Protein AF-A0A523T7D8-F1 (afdb_monomer_lite)

Structure (mmCIF, N/CA/C/O backbone):
data_AF-A0A523T7D8-F1
#
_entry.id   AF-A0A523T7D8-F1
#
loop_
_atom_site.group_PDB
_atom_site.id
_atom_site.type_symbol
_atom_site.label_atom_id
_atom_site.label_alt_id
_atom_site.label_comp_id
_atom_site.label_asym_id
_atom_site.label_entity_id
_atom_site.label_seq_id
_atom_site.pdbx_PDB_ins_code
_atom_site.Cartn_x
_atom_site.Cartn_y
_atom_site.Cartn_z
_atom_site.occupancy
_atom_site.B_iso_or_equiv
_atom_site.auth_seq_id
_atom_site.auth_comp_id
_atom_site.auth_asym_id
_atom_site.auth_atom_id
_atom_site.pdbx_PDB_model_num
ATOM 1 N N . MET A 1 1 ? 17.582 -9.402 -26.521 1.00 46.91 1 MET A N 1
ATOM 2 C CA . MET A 1 1 ? 16.207 -9.430 -25.975 1.00 46.91 1 MET A CA 1
ATOM 3 C C . MET A 1 1 ? 15.301 -8.937 -27.090 1.00 46.91 1 MET A C 1
ATOM 5 O O . MET A 1 1 ? 15.596 -7.881 -27.630 1.00 46.91 1 MET A O 1
ATOM 9 N N . VAL A 1 2 ? 14.306 -9.711 -27.532 1.00 43.50 2 VAL A N 1
ATOM 10 C CA . VAL A 1 2 ? 13.373 -9.230 -28.567 1.00 43.50 2 VAL A CA 1
ATOM 11 C C . VAL A 1 2 ? 12.594 -8.060 -27.972 1.00 43.50 2 VAL A C 1
ATOM 13 O O . VAL A 1 2 ? 12.044 -8.180 -26.878 1.00 43.50 2 VAL A O 1
ATOM 16 N N . LYS A 1 3 ? 12.614 -6.916 -28.656 1.00 56.56 3 LYS A N 1
ATOM 17 C CA . LYS A 1 3 ? 11.952 -5.691 -28.216 1.00 56.56 3 LYS A CA 1
ATOM 18 C C . LYS A 1 3 ? 10.440 -5.915 -28.289 1.00 56.56 3 LYS A C 1
ATOM 20 O O . LYS A 1 3 ? 9.854 -5.846 -29.362 1.00 56.56 3 LYS A O 1
ATOM 25 N N . SER A 1 4 ? 9.822 -6.258 -27.161 1.00 66.88 4 SER A N 1
ATOM 26 C CA . SER A 1 4 ? 8.365 -6.303 -27.048 1.00 66.88 4 SER A CA 1
ATOM 27 C C . SER A 1 4 ? 7.851 -4.869 -27.101 1.00 66.88 4 SER A C 1
ATOM 29 O O . SER A 1 4 ? 8.019 -4.112 -26.145 1.00 66.88 4 SER A O 1
ATOM 31 N N . GLU A 1 5 ? 7.270 -4.468 -28.228 1.00 81.38 5 GLU A N 1
ATOM 32 C CA . GLU A 1 5 ? 6.662 -3.147 -28.344 1.00 81.38 5 GLU A CA 1
ATOM 33 C C . GLU A 1 5 ? 5.415 -3.055 -27.458 1.00 81.38 5 GLU A C 1
ATOM 35 O O . GLU A 1 5 ? 4.501 -3.881 -27.529 1.00 81.38 5 GLU A O 1
ATOM 40 N N . ILE A 1 6 ? 5.365 -2.024 -26.612 1.00 86.69 6 ILE A N 1
ATOM 41 C CA . ILE A 1 6 ? 4.201 -1.759 -25.769 1.00 86.69 6 ILE A CA 1
ATOM 42 C C . ILE A 1 6 ? 3.029 -1.366 -26.668 1.00 86.69 6 ILE A C 1
ATOM 44 O O . ILE A 1 6 ? 3.052 -0.338 -27.348 1.00 86.69 6 ILE A O 1
ATOM 48 N N . ARG A 1 7 ? 1.953 -2.154 -26.622 1.00 91.12 7 ARG A N 1
ATOM 49 C CA . ARG A 1 7 ? 0.700 -1.867 -27.330 1.00 91.12 7 ARG A CA 1
ATOM 50 C C . ARG A 1 7 ? -0.063 -0.757 -26.610 1.00 91.12 7 ARG A C 1
ATOM 52 O O . ARG A 1 7 ? -1.023 -1.029 -25.894 1.00 91.12 7 ARG A O 1
ATOM 59 N N . LEU A 1 8 ? 0.338 0.495 -26.837 1.00 91.06 8 LEU A N 1
ATOM 60 C CA . LEU A 1 8 ? -0.135 1.672 -26.097 1.00 91.06 8 LEU A CA 1
ATOM 61 C C . LEU A 1 8 ? -1.661 1.728 -25.924 1.00 91.06 8 LEU A C 1
ATOM 63 O O . LEU A 1 8 ? -2.139 1.925 -24.812 1.00 91.06 8 LEU A O 1
ATOM 67 N N . ARG A 1 9 ? -2.429 1.509 -27.002 1.00 94.81 9 ARG A N 1
ATOM 68 C CA . ARG A 1 9 ? -3.902 1.508 -26.939 1.00 94.81 9 ARG A CA 1
ATOM 69 C C . ARG A 1 9 ? -4.427 0.422 -26.006 1.00 94.81 9 ARG A C 1
ATOM 71 O O . ARG A 1 9 ? -5.234 0.703 -25.134 1.00 94.81 9 ARG A O 1
ATOM 78 N N . TYR A 1 10 ? -3.947 -0.806 -26.174 1.00 94.56 10 TYR A N 1
ATOM 79 C CA . TYR A 1 10 ? -4.382 -1.953 -25.381 1.00 94.56 10 TYR A CA 1
ATOM 80 C C . TYR A 1 10 ? -4.041 -1.778 -23.897 1.00 94.56 10 TYR A C 1
ATOM 82 O O . TYR A 1 10 ? -4.926 -1.880 -23.050 1.00 94.56 10 TYR A O 1
ATOM 90 N N . SER A 1 11 ? -2.788 -1.440 -23.584 1.00 94.31 11 SER A N 1
ATOM 91 C CA . SER A 1 11 ? -2.351 -1.226 -22.203 1.00 94.31 11 SER A CA 1
ATOM 92 C C . SER A 1 11 ? -3.063 -0.035 -21.560 1.00 94.31 11 SER A C 1
ATOM 94 O O . SER A 1 11 ? -3.454 -0.114 -20.398 1.00 94.31 11 SER A O 1
ATOM 96 N N . GLY A 1 12 ? -3.288 1.040 -22.323 1.00 95.06 12 GLY A N 1
ATOM 97 C CA . GLY A 1 12 ? -4.053 2.206 -21.887 1.00 95.06 12 GLY A CA 1
ATOM 98 C C . GLY A 1 12 ? -5.511 1.872 -21.568 1.00 95.06 12 GLY A C 1
ATOM 99 O O . GLY A 1 12 ? -5.980 2.229 -20.490 1.00 95.06 12 GLY A O 1
ATOM 100 N N . TYR A 1 13 ? -6.206 1.140 -22.447 1.00 96.88 13 TYR A N 1
ATOM 101 C CA . TYR A 1 13 ? -7.585 0.707 -22.201 1.00 96.88 13 TYR A CA 1
ATOM 102 C C . TYR A 1 13 ? -7.692 -0.173 -20.957 1.00 96.88 13 TYR A C 1
ATOM 104 O O . TYR A 1 13 ? -8.542 0.085 -20.112 1.00 96.88 13 TYR A O 1
ATOM 112 N N . ILE A 1 14 ? -6.806 -1.161 -20.798 1.00 97.31 14 ILE A N 1
ATOM 113 C CA . ILE A 1 14 ? -6.824 -2.041 -19.622 1.00 97.31 14 ILE A CA 1
ATOM 114 C C . ILE A 1 14 ? -6.619 -1.242 -18.341 1.00 97.31 14 ILE A C 1
ATOM 116 O O . ILE A 1 14 ? -7.400 -1.393 -17.404 1.00 97.31 14 ILE A O 1
ATOM 120 N N . LEU A 1 15 ? -5.605 -0.376 -18.292 1.00 96.25 15 LEU A N 1
ATOM 121 C CA . LEU A 1 15 ? -5.336 0.451 -17.116 1.00 96.25 15 LEU A CA 1
ATOM 122 C C . LEU A 1 15 ? -6.515 1.364 -16.783 1.00 96.25 15 LEU A C 1
ATOM 124 O O . LEU A 1 15 ? -6.930 1.428 -15.627 1.00 96.25 15 LEU A O 1
ATOM 128 N N . PHE A 1 16 ? -7.068 2.037 -17.791 1.00 97.00 16 PHE A N 1
ATOM 129 C CA . PHE A 1 16 ? -8.198 2.940 -17.617 1.00 97.00 16 PHE A CA 1
ATOM 130 C C . PHE A 1 16 ? -9.436 2.206 -17.093 1.00 97.00 16 PHE A C 1
ATOM 132 O O . PHE A 1 16 ? -9.986 2.589 -16.062 1.00 97.00 16 PHE A O 1
ATOM 139 N N . THR A 1 17 ? -9.842 1.116 -17.749 1.00 97.25 17 THR A N 1
ATOM 140 C CA . THR A 1 17 ? -11.005 0.325 -17.332 1.00 97.25 17 THR A CA 1
ATOM 141 C C . THR A 1 17 ? -10.800 -0.285 -15.946 1.00 97.25 17 THR A C 1
ATOM 143 O O . THR A 1 17 ? -11.721 -0.258 -15.135 1.00 97.25 17 THR A O 1
ATOM 146 N N . SER A 1 18 ? -9.591 -0.759 -15.628 1.00 97.44 18 SER A N 1
ATOM 147 C CA . SER A 1 18 ? -9.277 -1.301 -14.297 1.00 97.44 18 SER A CA 1
ATOM 148 C C . SER A 1 18 ? -9.397 -0.237 -13.206 1.00 97.44 18 SER A C 1
ATOM 150 O O . SER A 1 18 ? -9.958 -0.500 -12.146 1.00 97.44 18 SER A O 1
ATOM 152 N N . LYS A 1 19 ? -8.923 0.990 -13.467 1.00 96.69 19 LYS A N 1
ATOM 153 C CA . LYS A 1 19 ? -9.069 2.120 -12.538 1.00 96.69 19 LYS A CA 1
ATOM 154 C C . LYS A 1 19 ? -10.527 2.543 -12.374 1.00 96.69 19 LYS A C 1
ATOM 156 O O . LYS A 1 19 ? -10.943 2.799 -11.251 1.00 96.69 19 LYS A O 1
ATOM 161 N N . LEU A 1 20 ? -11.308 2.564 -13.454 1.00 97.06 20 LEU A N 1
ATOM 162 C CA . LEU A 1 20 ? -12.737 2.878 -13.391 1.00 97.06 20 LEU A CA 1
ATOM 163 C C . LEU A 1 20 ? -13.507 1.853 -12.542 1.00 97.06 20 LEU A C 1
ATOM 165 O O . LEU A 1 20 ? -14.308 2.236 -11.695 1.00 97.06 20 LEU A O 1
ATOM 169 N N . LEU A 1 21 ? -13.230 0.559 -12.727 1.00 96.44 21 LEU A N 1
ATOM 170 C CA . LEU A 1 21 ? -13.837 -0.511 -11.929 1.00 96.44 21 LEU A CA 1
ATOM 171 C C . LEU A 1 21 ? -13.412 -0.446 -10.455 1.00 96.44 21 LEU A C 1
ATOM 173 O O . LEU A 1 21 ? -14.261 -0.622 -9.586 1.00 96.44 21 LEU A O 1
ATOM 177 N N . SER A 1 22 ? -12.145 -0.117 -10.180 1.00 97.50 22 SER A N 1
ATOM 178 C CA . SER A 1 22 ? -11.620 0.069 -8.818 1.00 97.50 22 SER A CA 1
ATOM 179 C C . SER A 1 22 ? -12.365 1.156 -8.034 1.00 97.50 22 SER A C 1
ATOM 181 O O . SER A 1 22 ? -12.576 1.011 -6.832 1.00 97.50 22 SER A O 1
ATOM 183 N N . VAL A 1 23 ? -12.851 2.211 -8.699 1.00 97.38 23 VAL A N 1
ATOM 184 C CA . VAL A 1 23 ? -13.706 3.218 -8.045 1.00 97.38 23 VAL A CA 1
ATOM 185 C C . VAL A 1 23 ? -15.023 2.595 -7.574 1.00 97.38 23 VAL A C 1
ATOM 187 O O . VAL A 1 23 ? -15.425 2.805 -6.432 1.00 97.38 23 VAL A O 1
ATOM 190 N N . ALA A 1 24 ? -15.686 1.799 -8.417 1.00 96.12 24 ALA A N 1
ATOM 191 C CA . ALA A 1 24 ? -16.955 1.162 -8.064 1.00 96.12 24 ALA A CA 1
ATOM 192 C C . ALA A 1 24 ? -16.798 0.137 -6.926 1.00 96.12 24 ALA A C 1
ATOM 194 O O . ALA A 1 24 ? -17.582 0.141 -5.976 1.00 96.12 24 ALA A O 1
ATOM 195 N N . THR A 1 25 ? -15.768 -0.711 -6.977 1.00 96.81 25 THR A N 1
ATOM 196 C CA . THR A 1 25 ? -15.483 -1.693 -5.918 1.00 96.81 25 THR A CA 1
ATOM 197 C C . THR A 1 25 ? -15.003 -1.027 -4.630 1.00 96.81 25 THR A C 1
ATOM 199 O O . THR A 1 25 ? -15.389 -1.454 -3.543 1.00 96.81 25 THR A O 1
ATOM 202 N N . GLY A 1 26 ? -14.239 0.065 -4.727 1.00 96.12 26 GLY A N 1
ATOM 203 C CA . GLY A 1 26 ? -13.858 0.898 -3.589 1.00 96.12 26 GLY A CA 1
ATOM 204 C C . GLY A 1 26 ? -15.071 1.496 -2.875 1.00 96.12 26 GLY A C 1
ATOM 205 O O . GLY A 1 26 ? -15.166 1.401 -1.654 1.00 96.12 26 GLY A O 1
ATOM 206 N N . LEU A 1 27 ? -16.042 2.030 -3.624 1.00 96.94 27 LEU A N 1
ATOM 207 C CA . LEU A 1 27 ? -17.302 2.528 -3.058 1.00 96.94 27 LEU A CA 1
ATOM 208 C C . LEU A 1 27 ? -18.108 1.416 -2.377 1.00 96.94 27 LEU A C 1
ATOM 210 O O . LEU A 1 27 ? -18.626 1.626 -1.282 1.00 96.94 27 LEU A O 1
ATOM 214 N N . ALA A 1 28 ? -18.183 0.229 -2.985 1.00 96.44 28 ALA A N 1
ATOM 215 C CA . ALA A 1 28 ? -18.841 -0.922 -2.370 1.00 96.44 28 ALA A CA 1
ATOM 216 C C . ALA A 1 28 ? -18.169 -1.323 -1.044 1.00 96.44 28 ALA A C 1
ATOM 218 O O . ALA A 1 28 ? -18.854 -1.593 -0.060 1.00 96.44 28 ALA A O 1
ATOM 219 N N . PHE A 1 29 ? -16.835 -1.310 -0.990 1.00 97.19 29 PHE A N 1
ATOM 220 C CA . PHE A 1 29 ? -16.076 -1.614 0.221 1.00 97.19 29 PHE A CA 1
ATOM 221 C C . PHE A 1 29 ? -16.292 -0.577 1.332 1.00 97.19 29 PHE A C 1
ATOM 223 O O . PHE A 1 29 ? -16.612 -0.944 2.461 1.00 97.19 29 PHE A O 1
ATOM 230 N N . VAL A 1 30 ? -16.226 0.718 1.004 1.00 96.06 30 VAL A N 1
ATOM 231 C CA . VAL A 1 30 ? -16.538 1.799 1.956 1.00 96.06 30 VAL A CA 1
ATOM 232 C C . VAL A 1 30 ? -17.978 1.686 2.460 1.00 96.06 30 VAL A C 1
ATOM 234 O O . VAL A 1 30 ? -18.230 1.866 3.652 1.00 96.06 30 VAL A O 1
ATOM 237 N N . TYR A 1 31 ? -18.929 1.331 1.592 1.00 96.06 31 TYR A N 1
ATOM 238 C CA . TYR A 1 31 ? -20.311 1.081 2.001 1.00 96.06 31 TYR A CA 1
ATOM 239 C C . TYR A 1 31 ? -20.422 -0.082 3.001 1.00 96.06 31 TYR A C 1
ATOM 241 O O . TYR A 1 31 ? -21.136 0.035 3.995 1.00 96.06 31 TYR A O 1
ATOM 249 N N . MET A 1 32 ? -19.690 -1.183 2.790 1.00 96.00 32 MET A N 1
ATOM 250 C CA . MET A 1 32 ? -19.661 -2.304 3.741 1.00 96.00 32 MET A CA 1
ATOM 251 C C . MET A 1 32 ? -19.130 -1.876 5.113 1.00 96.00 32 MET A C 1
ATOM 253 O O . MET A 1 32 ? -19.765 -2.187 6.121 1.00 96.00 32 MET A O 1
ATOM 257 N N . ILE A 1 33 ? -18.023 -1.128 5.162 1.00 95.81 33 ILE A N 1
ATOM 258 C CA . ILE A 1 33 ? -17.441 -0.643 6.424 1.00 95.81 33 ILE A CA 1
ATOM 259 C C . ILE A 1 33 ? -18.407 0.308 7.127 1.00 95.81 33 ILE A C 1
ATOM 261 O O . ILE A 1 33 ? -18.793 0.055 8.262 1.00 95.81 33 ILE A O 1
ATOM 265 N N . THR A 1 34 ? -18.852 1.366 6.445 1.00 95.44 34 THR A N 1
ATOM 266 C CA . THR A 1 34 ? -19.715 2.410 7.035 1.00 95.44 34 THR A CA 1
ATOM 267 C C . THR A 1 34 ? -21.040 1.878 7.580 1.00 95.44 34 THR A C 1
ATOM 269 O O . THR A 1 34 ? -21.630 2.488 8.466 1.00 95.44 34 THR A O 1
ATOM 272 N N . ARG A 1 35 ? -21.526 0.739 7.075 1.00 94.25 35 ARG A N 1
ATOM 273 C CA . ARG A 1 35 ? -22.735 0.073 7.585 1.00 94.25 35 ARG A CA 1
ATOM 274 C C . ARG A 1 35 ? -22.474 -0.873 8.756 1.00 94.25 35 ARG A C 1
ATOM 276 O O . ARG A 1 35 ? -23.441 -1.273 9.400 1.00 94.25 35 ARG A O 1
ATOM 283 N N . SER A 1 36 ? -21.220 -1.237 9.003 1.00 94.38 36 SER A N 1
ATOM 284 C CA . SER A 1 36 ? -20.843 -2.308 9.932 1.00 94.38 36 SER A CA 1
ATOM 285 C C . SER A 1 36 ? -20.072 -1.825 11.158 1.00 94.38 36 SER A C 1
ATOM 287 O O . SER A 1 36 ? -20.029 -2.553 12.145 1.00 94.38 36 SER A O 1
ATOM 289 N N . VAL A 1 37 ? -19.479 -0.629 11.111 1.00 95.50 37 VAL A N 1
ATOM 290 C CA . VAL A 1 37 ? -18.696 -0.052 12.216 1.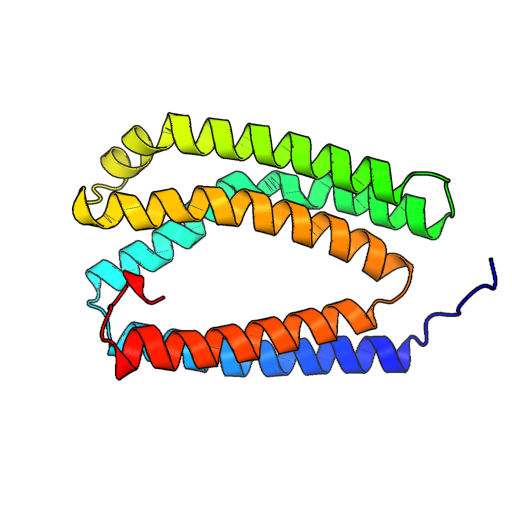00 95.50 37 VAL A CA 1
ATOM 291 C C . VAL A 1 37 ? -19.329 1.237 12.739 1.00 95.50 37 VAL A C 1
ATOM 293 O O . VAL A 1 37 ? -20.109 1.892 12.044 1.00 95.50 37 VAL A O 1
ATOM 296 N N . SER A 1 38 ? -19.001 1.603 13.976 1.00 95.69 38 SER A N 1
ATOM 297 C CA . SER A 1 38 ? -19.418 2.870 14.581 1.00 95.69 38 SER A CA 1
ATOM 298 C C . SER A 1 38 ? -18.732 4.082 13.930 1.00 95.69 38 SER A C 1
ATOM 300 O O . SER A 1 38 ? -17.702 3.961 13.266 1.00 95.69 38 SER A O 1
ATOM 302 N N . THR A 1 39 ? -19.274 5.284 14.146 1.00 95.25 39 THR A N 1
ATOM 303 C CA . THR A 1 39 ? -18.658 6.533 13.659 1.00 95.25 39 THR A CA 1
ATOM 304 C C . THR A 1 39 ? -17.237 6.722 14.195 1.00 95.25 39 THR A C 1
ATOM 306 O O . THR A 1 39 ? -16.369 7.220 13.481 1.00 95.25 39 THR A O 1
ATOM 309 N N . GLU A 1 40 ? -16.993 6.306 15.439 1.00 93.44 40 GLU A N 1
ATOM 310 C CA . GLU A 1 40 ? -15.678 6.375 16.081 1.00 93.44 40 GLU A CA 1
ATOM 311 C C . GLU A 1 40 ? -14.686 5.435 15.389 1.00 93.44 40 GLU A C 1
ATOM 313 O O . GLU A 1 40 ? -13.638 5.882 14.928 1.00 93.44 40 GLU A O 1
ATOM 318 N N . GLU A 1 41 ? -15.046 4.161 15.210 1.00 95.00 41 GLU A N 1
ATOM 319 C CA . GLU A 1 41 ? -14.222 3.176 14.493 1.00 95.00 41 GLU A CA 1
ATOM 320 C C . GLU A 1 41 ? -13.956 3.577 13.038 1.00 95.00 41 GLU A C 1
ATOM 322 O O . GLU A 1 41 ? -12.852 3.382 12.531 1.00 95.00 41 GLU A O 1
ATOM 327 N N . PHE A 1 42 ? -14.932 4.187 12.363 1.00 95.12 42 PHE A N 1
ATOM 328 C CA . PHE A 1 42 ? -14.726 4.730 11.022 1.00 95.12 42 PHE A CA 1
ATOM 329 C C . PHE A 1 42 ? -13.685 5.864 11.016 1.00 95.12 42 PHE A C 1
ATOM 331 O O . PHE A 1 42 ? -12.866 5.955 10.100 1.00 95.12 42 PHE A O 1
ATOM 338 N N . GLY A 1 43 ? -13.663 6.699 12.059 1.00 95.25 43 GLY A N 1
ATOM 339 C CA . GLY A 1 43 ? -12.626 7.714 12.261 1.00 95.25 43 GLY A CA 1
ATOM 340 C C . GLY A 1 43 ? -11.237 7.116 12.515 1.00 95.25 43 GLY A C 1
ATOM 341 O O . GLY A 1 43 ? -10.238 7.639 12.012 1.00 95.25 43 GLY A O 1
ATOM 342 N N . ILE A 1 44 ? -11.165 5.992 13.236 1.00 95.81 44 ILE A N 1
ATOM 343 C CA . ILE A 1 44 ? -9.919 5.233 13.440 1.00 95.81 44 ILE A CA 1
ATOM 344 C C . ILE A 1 44 ? -9.424 4.661 12.107 1.00 95.81 44 ILE A C 1
ATOM 346 O O . ILE A 1 44 ? -8.245 4.791 11.781 1.00 95.81 44 ILE A O 1
ATOM 350 N N . TRP A 1 45 ? -10.322 4.096 11.295 1.00 95.25 45 TRP A N 1
ATOM 351 C CA . TRP A 1 45 ? -9.998 3.597 9.956 1.00 95.25 45 TRP A CA 1
ATOM 352 C C . TRP A 1 45 ? -9.407 4.683 9.042 1.00 95.25 45 TRP A C 1
ATOM 354 O O . TRP A 1 45 ? -8.415 4.449 8.348 1.00 95.25 45 TRP A O 1
ATOM 364 N N . GLY A 1 46 ? -9.967 5.896 9.086 1.00 94.44 46 GLY A N 1
ATOM 365 C CA . GLY A 1 46 ? -9.406 7.059 8.392 1.00 94.44 46 GLY A CA 1
ATOM 366 C C . GLY A 1 46 ? -7.998 7.407 8.884 1.00 94.44 46 GLY A C 1
ATOM 367 O O . GLY A 1 46 ? -7.070 7.503 8.082 1.00 94.44 46 GLY A O 1
ATOM 368 N N . ASN A 1 47 ? -7.808 7.482 10.205 1.00 94.94 47 ASN A N 1
ATOM 369 C CA . ASN A 1 47 ? -6.498 7.755 10.805 1.00 94.94 47 ASN A CA 1
ATOM 370 C C . ASN A 1 47 ? -5.435 6.713 10.434 1.00 94.94 47 ASN A C 1
ATOM 372 O O . ASN A 1 47 ? -4.277 7.079 10.241 1.00 94.94 47 ASN A O 1
ATOM 376 N N . LEU A 1 48 ? -5.793 5.428 10.314 1.00 95.50 48 LEU A N 1
ATOM 377 C CA . LEU A 1 48 ? -4.863 4.396 9.838 1.00 95.50 48 LEU A CA 1
ATOM 378 C C . LEU A 1 48 ? -4.301 4.758 8.458 1.00 95.50 48 LEU A C 1
ATOM 380 O O . LEU A 1 48 ? -3.092 4.668 8.248 1.00 95.50 48 LEU A O 1
ATOM 384 N N . SER A 1 49 ? -5.166 5.219 7.549 1.00 94.06 49 SER A N 1
ATOM 385 C CA . SER A 1 49 ? -4.779 5.631 6.194 1.00 94.06 49 SER A CA 1
ATOM 386 C C . SER A 1 49 ? -3.892 6.881 6.198 1.00 94.06 49 SER A C 1
ATOM 388 O O . SER A 1 49 ? -2.911 6.949 5.449 1.00 94.06 49 SER A O 1
ATOM 390 N N . ASP A 1 50 ? -4.190 7.848 7.067 1.00 95.00 50 ASP A N 1
ATOM 391 C CA . ASP A 1 50 ? -3.392 9.068 7.223 1.00 95.00 50 ASP A CA 1
ATOM 392 C C . ASP A 1 50 ? -1.997 8.751 7.770 1.00 95.00 50 ASP A C 1
ATOM 394 O O . ASP A 1 50 ? -0.984 9.139 7.185 1.00 95.00 50 ASP A O 1
ATOM 398 N N . VAL A 1 51 ? -1.931 7.973 8.856 1.00 96.69 51 VAL A N 1
ATOM 399 C CA . VAL A 1 51 ? -0.672 7.534 9.469 1.00 96.69 51 VAL A CA 1
ATOM 400 C C . VAL A 1 51 ? 0.162 6.758 8.458 1.00 96.69 51 VAL A C 1
ATOM 402 O O . VAL A 1 51 ? 1.322 7.103 8.242 1.00 96.69 51 VAL A O 1
ATOM 405 N N . PHE A 1 52 ? -0.425 5.764 7.790 1.00 97.94 52 PHE A N 1
ATOM 406 C CA . PHE A 1 52 ? 0.232 4.988 6.740 1.00 97.94 52 PHE A CA 1
ATOM 407 C C . PHE A 1 52 ? 0.871 5.883 5.667 1.00 97.94 52 PHE A C 1
ATOM 409 O O . PHE A 1 52 ? 2.039 5.687 5.316 1.00 97.94 52 PHE A O 1
ATOM 416 N N . SER A 1 53 ? 0.151 6.916 5.214 1.00 97.19 53 SER A N 1
ATOM 417 C CA . SER A 1 53 ? 0.602 7.843 4.168 1.00 97.19 53 SER A CA 1
ATOM 418 C C . SER A 1 53 ? 1.912 8.565 4.516 1.00 97.19 53 SER A C 1
ATOM 420 O O . SER A 1 53 ? 2.762 8.750 3.641 1.00 97.19 53 SER A O 1
ATOM 422 N N . TYR A 1 54 ? 2.138 8.910 5.789 1.00 96.62 54 TYR A N 1
ATOM 423 C CA . TYR A 1 54 ? 3.390 9.545 6.224 1.00 96.62 54 TYR A CA 1
ATOM 424 C C . TYR A 1 54 ? 4.613 8.629 6.072 1.00 96.62 54 TYR A C 1
ATOM 426 O O . TYR A 1 54 ? 5.698 9.098 5.725 1.00 96.62 54 TYR A O 1
ATOM 434 N N . PHE A 1 55 ? 4.451 7.320 6.276 1.00 98.06 55 PHE A N 1
ATOM 435 C CA . PHE A 1 55 ? 5.557 6.355 6.235 1.00 98.06 55 PHE A CA 1
ATOM 436 C C . PHE A 1 55 ? 5.860 5.834 4.820 1.00 98.06 55 PHE A C 1
ATOM 4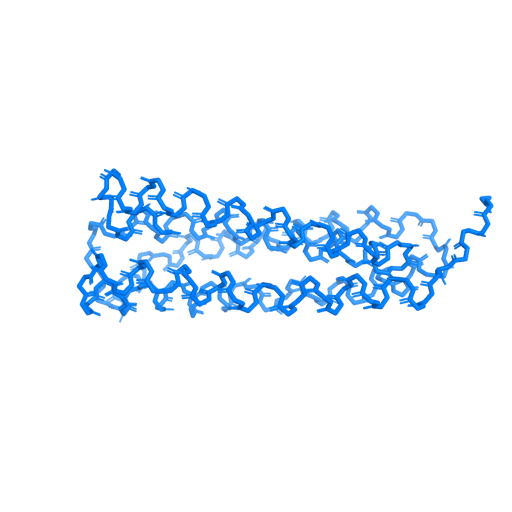38 O O . PHE A 1 55 ? 6.937 5.277 4.569 1.00 98.06 55 PHE A O 1
ATOM 445 N N . ILE A 1 56 ? 4.968 6.067 3.857 1.00 98.06 56 ILE A N 1
ATOM 446 C CA . ILE A 1 56 ? 5.160 5.689 2.447 1.00 98.06 56 ILE A CA 1
ATOM 447 C C . ILE A 1 56 ? 5.589 6.845 1.538 1.00 98.06 56 ILE A C 1
ATOM 449 O O . ILE A 1 56 ? 5.721 6.646 0.334 1.00 98.06 56 ILE A O 1
ATOM 453 N N . ILE A 1 57 ? 5.867 8.037 2.074 1.00 96.81 57 ILE A N 1
ATOM 454 C CA . ILE A 1 57 ? 6.210 9.217 1.258 1.00 96.81 57 ILE A CA 1
ATOM 455 C C . ILE A 1 57 ? 7.423 8.997 0.334 1.00 96.81 57 ILE A C 1
ATOM 457 O O . ILE A 1 57 ? 7.487 9.551 -0.762 1.00 96.81 57 ILE A O 1
ATOM 461 N N . LEU A 1 58 ? 8.375 8.149 0.740 1.00 96.88 58 LEU A N 1
ATOM 462 C CA . LEU A 1 58 ? 9.562 7.825 -0.057 1.00 96.88 58 LEU A CA 1
ATOM 463 C C . LEU A 1 58 ? 9.348 6.654 -1.029 1.00 96.88 58 LEU A C 1
ATOM 465 O O . LEU A 1 58 ? 10.221 6.391 -1.859 1.00 96.88 58 LEU A O 1
ATOM 469 N N . ALA A 1 59 ? 8.202 5.971 -0.973 1.00 97.31 59 ALA A N 1
ATOM 470 C CA . ALA A 1 59 ? 7.962 4.723 -1.695 1.00 97.31 59 ALA A CA 1
ATOM 471 C C . ALA A 1 59 ? 8.027 4.860 -3.214 1.00 97.31 59 ALA A C 1
ATOM 473 O O . ALA A 1 59 ? 8.304 3.873 -3.886 1.00 97.31 59 ALA A O 1
ATOM 474 N N . THR A 1 60 ? 7.815 6.060 -3.760 1.00 95.44 60 THR A N 1
ATOM 475 C CA . THR A 1 60 ? 7.845 6.331 -5.206 1.00 95.44 60 THR A CA 1
ATOM 476 C C . THR A 1 60 ? 9.129 7.017 -5.676 1.00 95.44 60 THR A C 1
ATOM 478 O O . THR A 1 60 ? 9.358 7.109 -6.885 1.00 95.44 60 THR A O 1
ATOM 481 N N . VAL A 1 61 ? 9.993 7.463 -4.754 1.00 96.38 61 VAL A N 1
ATOM 482 C CA . VAL A 1 61 ? 11.201 8.244 -5.070 1.00 96.38 61 VAL A CA 1
ATOM 483 C C . VAL A 1 61 ? 12.189 7.420 -5.895 1.00 96.38 61 VAL A C 1
ATOM 485 O O . VAL A 1 61 ? 12.610 7.856 -6.967 1.00 96.38 61 VAL A O 1
ATOM 488 N N . LEU A 1 62 ? 12.536 6.209 -5.446 1.00 96.56 62 LEU A N 1
ATOM 489 C CA . LEU A 1 62 ? 13.398 5.312 -6.223 1.00 96.56 62 LEU A CA 1
ATOM 490 C C . LEU A 1 62 ? 12.673 4.683 -7.423 1.00 96.56 62 LEU A C 1
ATOM 492 O O . LEU A 1 62 ? 13.255 4.681 -8.511 1.00 96.56 62 LEU A O 1
ATOM 496 N N . PRO A 1 63 ? 11.414 4.210 -7.305 1.00 97.56 63 PRO A N 1
ATOM 497 C CA . PRO A 1 63 ? 10.665 3.676 -8.446 1.00 97.56 63 PRO A CA 1
ATOM 498 C C . PRO A 1 63 ? 10.551 4.616 -9.659 1.00 97.56 63 PRO A C 1
ATOM 500 O O . PRO A 1 63 ? 10.574 4.145 -10.803 1.00 97.56 63 PRO A O 1
ATOM 503 N N . PHE A 1 64 ? 10.522 5.936 -9.451 1.00 96.38 64 PHE A N 1
ATOM 504 C CA . PHE A 1 64 ? 10.613 6.917 -10.538 1.00 96.38 64 PHE A CA 1
ATOM 505 C C . PHE A 1 64 ? 11.873 6.711 -11.401 1.00 96.38 64 PHE A C 1
ATOM 507 O O . PHE A 1 64 ? 11.791 6.592 -12.629 1.00 96.38 64 PHE A O 1
ATOM 514 N N . TRP A 1 65 ? 13.040 6.596 -10.764 1.00 97.06 65 TRP A N 1
ATOM 515 C CA . TRP A 1 65 ? 14.311 6.355 -11.450 1.00 97.06 65 TRP A CA 1
ATOM 516 C C . TRP A 1 65 ? 14.416 4.930 -11.990 1.00 97.06 65 TRP A C 1
ATOM 518 O O . TRP A 1 65 ? 14.907 4.741 -13.104 1.00 97.06 65 TRP A O 1
ATOM 528 N N . THR A 1 66 ? 13.903 3.939 -11.254 1.00 97.50 66 THR A N 1
ATOM 529 C CA . THR A 1 66 ? 13.844 2.538 -11.697 1.00 97.50 66 THR A CA 1
ATOM 530 C C . THR A 1 66 ? 13.132 2.425 -13.040 1.00 97.50 66 THR A C 1
ATOM 532 O O . THR A 1 66 ? 13.685 1.839 -13.967 1.00 97.50 66 THR A O 1
ATOM 535 N N . THR A 1 67 ? 11.966 3.062 -13.196 1.00 97.38 67 THR A N 1
ATOM 536 C CA . THR A 1 67 ? 11.217 3.069 -14.467 1.00 97.38 67 THR A CA 1
ATOM 537 C C . THR A 1 67 ? 12.088 3.588 -15.616 1.00 97.38 67 THR A C 1
ATOM 539 O O . THR A 1 67 ? 12.187 2.957 -16.669 1.00 97.38 67 THR A O 1
ATOM 542 N N . ARG A 1 68 ? 12.781 4.718 -15.407 1.00 96.19 68 ARG A N 1
ATOM 543 C CA . ARG A 1 68 ? 13.647 5.350 -16.416 1.00 96.19 68 ARG A CA 1
ATOM 544 C C . ARG A 1 68 ? 14.838 4.472 -16.794 1.00 96.19 68 ARG A C 1
ATOM 546 O O . ARG A 1 68 ? 15.161 4.373 -17.975 1.00 96.19 68 ARG A O 1
ATOM 553 N N . PHE A 1 69 ? 15.511 3.867 -15.817 1.00 96.69 69 PHE A N 1
ATOM 554 C CA . PHE A 1 69 ? 16.688 3.039 -16.077 1.00 96.69 69 PHE A CA 1
ATOM 555 C C . PHE A 1 69 ? 16.330 1.686 -16.695 1.00 96.69 69 PHE A C 1
ATOM 557 O O . PHE A 1 69 ? 17.052 1.223 -17.577 1.00 96.69 69 PHE A O 1
ATOM 564 N N . VAL A 1 70 ? 15.194 1.098 -16.307 1.00 96.12 70 VAL A N 1
ATOM 565 C CA . VAL A 1 70 ? 14.665 -0.124 -16.92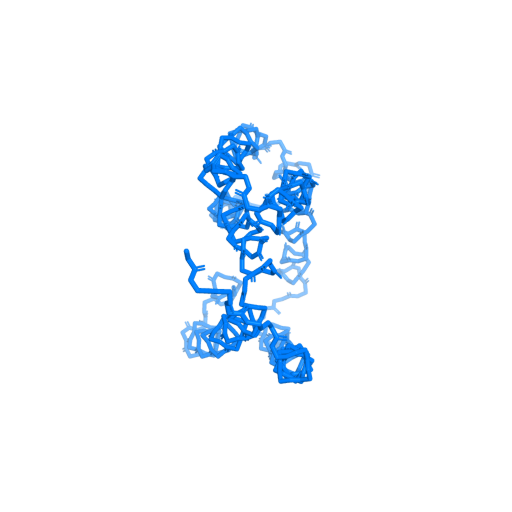7 1.00 96.12 70 VAL A CA 1
ATOM 566 C C . VAL A 1 70 ? 14.265 0.137 -18.379 1.00 96.12 70 VAL A C 1
ATOM 568 O O . VAL A 1 70 ? 14.635 -0.646 -19.249 1.00 96.12 70 VAL A O 1
ATOM 571 N N . ALA A 1 71 ? 13.585 1.253 -18.667 1.00 94.06 71 ALA A N 1
ATOM 572 C CA . ALA A 1 71 ? 13.213 1.636 -20.034 1.00 94.06 71 ALA A CA 1
ATOM 573 C C . ALA A 1 71 ? 14.429 1.905 -20.943 1.00 94.06 71 ALA A C 1
ATOM 575 O O . ALA A 1 71 ? 14.330 1.793 -22.161 1.00 94.06 71 ALA A O 1
ATOM 576 N N . ARG A 1 72 ? 15.577 2.259 -20.353 1.00 95.00 72 ARG A N 1
ATOM 577 C CA . ARG A 1 72 ? 16.867 2.453 -21.037 1.00 95.00 72 ARG A CA 1
ATOM 578 C C . ARG A 1 72 ? 17.740 1.196 -21.068 1.00 95.00 72 ARG A C 1
ATOM 580 O O . ARG A 1 72 ? 18.900 1.282 -21.450 1.00 95.00 72 ARG A O 1
ATOM 587 N N . GLU A 1 73 ? 17.201 0.057 -20.639 1.00 93.38 73 GLU A N 1
ATOM 588 C CA . GLU A 1 73 ? 17.872 -1.247 -20.658 1.00 93.38 73 GLU A CA 1
ATOM 589 C C . GLU A 1 73 ? 19.178 -1.307 -19.844 1.00 93.38 73 GLU A C 1
ATOM 591 O O . GLU A 1 73 ? 20.044 -2.147 -20.090 1.00 93.38 73 GLU A O 1
ATOM 596 N N . HIS A 1 74 ? 19.324 -0.467 -18.812 1.00 94.75 74 HIS A N 1
ATOM 597 C CA . HIS A 1 74 ? 20.472 -0.576 -17.913 1.00 94.75 74 HIS A CA 1
ATOM 598 C C . HIS A 1 74 ? 20.384 -1.871 -17.098 1.00 94.75 74 HIS A C 1
ATOM 600 O O . HIS A 1 74 ? 19.433 -2.085 -16.334 1.00 94.75 74 HIS A O 1
ATOM 606 N N . ALA A 1 75 ? 21.391 -2.732 -17.250 1.00 93.00 75 ALA A N 1
ATOM 607 C CA . ALA A 1 75 ? 21.454 -4.028 -16.586 1.00 93.00 75 ALA A CA 1
ATOM 608 C C . ALA A 1 75 ? 21.371 -3.888 -15.057 1.00 93.00 75 ALA A C 1
ATOM 610 O O . ALA A 1 75 ? 21.965 -2.994 -14.458 1.00 93.00 75 ALA A O 1
ATOM 611 N N . GLY A 1 76 ? 20.599 -4.768 -14.417 1.00 94.19 76 GLY A N 1
ATOM 612 C CA . GLY A 1 76 ? 20.439 -4.788 -12.960 1.00 94.19 76 GLY A CA 1
ATOM 613 C C . GLY A 1 76 ? 19.533 -3.699 -12.373 1.00 94.19 76 GLY A C 1
ATOM 614 O O . GLY A 1 76 ? 19.151 -3.826 -11.213 1.00 94.19 76 GLY A O 1
ATOM 615 N N . SER A 1 77 ? 19.105 -2.696 -13.150 1.00 95.50 77 SER A N 1
ATOM 616 C CA . SER A 1 77 ? 18.272 -1.577 -12.668 1.00 95.50 77 SER A CA 1
ATOM 617 C C . SER A 1 77 ? 16.994 -2.018 -11.944 1.00 95.50 77 SER A C 1
ATOM 619 O O . SER A 1 77 ? 16.682 -1.484 -10.884 1.00 95.50 77 SER A O 1
ATOM 621 N N . ALA A 1 78 ? 16.297 -3.037 -12.457 1.00 95.56 78 ALA A N 1
ATOM 622 C CA . ALA A 1 78 ? 15.106 -3.594 -11.812 1.00 95.56 78 ALA A CA 1
ATOM 623 C C . ALA A 1 78 ? 15.414 -4.211 -10.435 1.00 95.56 78 ALA A C 1
ATOM 625 O O . ALA A 1 78 ? 14.711 -3.937 -9.464 1.00 95.56 78 ALA A O 1
ATOM 626 N N . LYS A 1 79 ? 16.487 -5.011 -10.338 1.00 97.06 79 LYS A N 1
ATOM 627 C CA . LYS A 1 79 ? 16.894 -5.665 -9.085 1.00 97.06 79 LYS A CA 1
ATOM 628 C C . LYS A 1 79 ? 17.347 -4.628 -8.061 1.00 97.06 79 LYS A C 1
ATOM 630 O O . LYS A 1 79 ? 16.872 -4.651 -6.935 1.00 97.06 79 LYS A O 1
ATOM 635 N N . THR A 1 80 ? 18.209 -3.696 -8.465 1.00 96.94 80 THR A N 1
ATOM 636 C CA . THR A 1 80 ? 18.696 -2.622 -7.591 1.00 96.94 80 THR A CA 1
ATOM 637 C C . THR A 1 80 ? 17.550 -1.745 -7.099 1.00 96.94 80 THR A C 1
ATOM 639 O O . THR A 1 80 ? 17.482 -1.466 -5.907 1.00 96.94 80 THR A O 1
ATOM 642 N N . GLY A 1 81 ? 16.623 -1.363 -7.984 1.00 96.81 81 GLY A N 1
ATOM 643 C CA . GLY A 1 81 ? 15.443 -0.578 -7.625 1.00 96.81 81 GLY A CA 1
ATOM 644 C C . GLY A 1 81 ? 14.561 -1.274 -6.590 1.00 96.81 81 GLY A C 1
ATOM 645 O O . GLY A 1 81 ? 14.194 -0.657 -5.595 1.00 96.81 81 GLY A O 1
ATOM 646 N N . LEU A 1 82 ? 14.275 -2.567 -6.781 1.00 97.88 82 LEU A N 1
ATOM 647 C CA . LEU A 1 82 ? 13.498 -3.367 -5.831 1.00 97.88 82 LEU A CA 1
ATOM 648 C C . LEU A 1 82 ? 14.214 -3.518 -4.486 1.00 97.88 82 LEU A C 1
ATOM 650 O O . LEU A 1 82 ? 13.637 -3.220 -3.444 1.00 97.88 82 LEU A O 1
ATOM 654 N N . THR A 1 83 ? 15.478 -3.941 -4.501 1.00 98.06 83 THR A N 1
ATOM 655 C CA . THR A 1 83 ? 16.262 -4.147 -3.279 1.00 98.06 83 THR A CA 1
ATOM 656 C C . THR A 1 83 ? 16.406 -2.853 -2.481 1.00 98.06 83 THR A C 1
ATOM 658 O O . THR A 1 83 ? 16.213 -2.861 -1.269 1.00 98.06 83 THR A O 1
ATOM 661 N N . ALA A 1 84 ? 16.688 -1.730 -3.144 1.00 97.62 84 ALA A N 1
ATOM 662 C CA . ALA A 1 84 ? 16.797 -0.442 -2.473 1.00 97.62 84 ALA A CA 1
ATOM 663 C C . ALA A 1 84 ? 15.458 0.008 -1.865 1.00 97.62 84 ALA A C 1
ATOM 665 O O . ALA A 1 84 ? 15.447 0.487 -0.733 1.00 97.62 84 ALA A O 1
ATOM 666 N N . ASN A 1 85 ? 14.327 -0.200 -2.555 1.00 97.88 85 ASN A N 1
ATOM 667 C CA . ASN A 1 85 ? 13.016 0.157 -2.002 1.00 97.88 85 ASN A CA 1
ATOM 668 C C . ASN A 1 85 ? 12.644 -0.699 -0.781 1.00 97.88 85 ASN A C 1
ATOM 670 O O . ASN A 1 85 ? 12.066 -0.173 0.164 1.00 97.88 85 ASN A O 1
ATOM 674 N N . ILE A 1 86 ? 13.031 -1.981 -0.764 1.00 98.19 86 ILE A N 1
ATOM 675 C CA . ILE A 1 86 ? 12.859 -2.865 0.402 1.00 98.19 86 ILE A CA 1
ATOM 676 C C . ILE A 1 86 ? 13.718 -2.393 1.586 1.00 98.19 86 ILE A C 1
ATOM 678 O O . ILE A 1 86 ? 13.258 -2.388 2.723 1.00 98.19 86 ILE A O 1
ATOM 682 N N . PHE A 1 87 ? 14.955 -1.941 1.357 1.00 98.31 87 PHE A N 1
ATOM 683 C CA . PHE A 1 87 ? 15.767 -1.382 2.447 1.00 98.31 87 PHE A CA 1
ATOM 684 C C . PHE A 1 87 ? 15.144 -0.115 3.046 1.00 98.31 87 PHE A C 1
ATOM 686 O O . PHE A 1 87 ? 15.113 0.030 4.270 1.00 98.31 87 PHE A O 1
ATOM 693 N N . ILE A 1 88 ? 14.596 0.772 2.208 1.00 98.25 88 ILE A N 1
ATOM 694 C CA . ILE A 1 88 ? 13.865 1.954 2.688 1.00 98.25 88 ILE A CA 1
ATOM 695 C C . ILE A 1 88 ? 12.605 1.530 3.445 1.00 98.25 88 ILE A C 1
ATOM 697 O O . ILE A 1 88 ? 12.317 2.096 4.497 1.00 98.25 88 ILE A O 1
ATOM 701 N N . SER A 1 89 ? 11.877 0.518 2.967 1.00 98.50 89 SER A N 1
ATOM 702 C CA . SER A 1 89 ? 10.671 0.048 3.646 1.00 98.50 89 SER A CA 1
ATOM 703 C C . SER A 1 89 ? 10.983 -0.539 5.019 1.00 98.50 89 SER A C 1
ATOM 705 O O . SER A 1 89 ? 10.253 -0.256 5.962 1.00 98.50 89 SER A O 1
ATOM 707 N N . ILE A 1 90 ? 12.078 -1.294 5.170 1.00 98.38 90 ILE A N 1
ATOM 708 C CA . ILE A 1 90 ? 12.537 -1.809 6.471 1.00 98.38 90 ILE A CA 1
ATOM 709 C C . ILE A 1 90 ? 12.855 -0.652 7.421 1.00 98.38 90 ILE A C 1
ATOM 711 O O . ILE A 1 90 ? 12.399 -0.663 8.565 1.00 98.38 90 ILE A O 1
ATOM 715 N N . ALA A 1 91 ? 13.592 0.362 6.958 1.00 98.31 91 ALA A N 1
ATOM 716 C CA . ALA A 1 91 ? 13.890 1.541 7.769 1.00 98.31 91 ALA A CA 1
ATOM 717 C C . ALA A 1 91 ? 12.606 2.290 8.170 1.00 98.31 91 ALA A C 1
ATOM 719 O O . ALA A 1 91 ? 12.403 2.561 9.352 1.00 98.31 91 ALA A O 1
ATOM 720 N N . SER A 1 92 ? 11.708 2.551 7.216 1.00 98.38 92 SER A N 1
ATOM 721 C CA . SER A 1 92 ? 10.433 3.236 7.464 1.00 98.38 92 SER A CA 1
ATOM 722 C C . SER A 1 92 ? 9.546 2.464 8.445 1.00 98.38 92 SER A C 1
ATOM 724 O O . SER A 1 92 ? 9.056 3.027 9.419 1.00 98.38 92 SER A O 1
ATOM 726 N N . THR A 1 93 ? 9.427 1.148 8.258 1.00 98.50 93 THR A N 1
ATOM 727 C CA . THR A 1 93 ? 8.668 0.254 9.146 1.00 98.50 93 THR A CA 1
ATOM 728 C C . THR A 1 93 ? 9.277 0.202 10.547 1.00 98.50 93 THR A C 1
ATOM 730 O O . THR A 1 93 ? 8.549 0.175 11.534 1.00 98.50 93 THR A O 1
ATOM 733 N N . SER A 1 94 ? 10.607 0.234 10.663 1.00 98.44 94 SER A N 1
ATOM 734 C CA . SER A 1 94 ? 11.282 0.248 11.967 1.00 98.44 94 SER A CA 1
ATOM 735 C C . SER A 1 94 ? 11.014 1.551 12.723 1.00 98.44 94 SER A C 1
ATOM 737 O O . SER A 1 94 ? 10.729 1.519 13.917 1.00 98.44 94 SER A O 1
ATOM 739 N N . ILE A 1 95 ? 11.050 2.692 12.023 1.00 98.44 95 ILE A N 1
ATOM 740 C CA . ILE A 1 95 ? 10.691 3.998 12.595 1.00 98.44 95 ILE A CA 1
ATOM 741 C C . ILE A 1 95 ? 9.209 4.003 12.992 1.00 98.44 95 ILE A C 1
ATOM 743 O O . ILE A 1 95 ? 8.881 4.439 14.092 1.00 98.44 95 ILE A O 1
ATOM 747 N N . TYR A 1 96 ? 8.327 3.473 12.140 1.00 98.44 96 TYR A N 1
ATOM 748 C CA . TYR A 1 96 ? 6.901 3.337 12.431 1.00 98.44 96 TYR A CA 1
ATOM 749 C C . TYR A 1 96 ? 6.649 2.554 13.723 1.00 98.44 96 TYR A C 1
ATOM 751 O O . TYR A 1 96 ? 5.984 3.053 14.627 1.00 98.44 96 TYR A O 1
ATOM 759 N N . LEU A 1 97 ? 7.228 1.355 13.842 1.00 98.06 97 LEU A N 1
ATOM 760 C CA . LEU A 1 97 ? 7.070 0.502 15.021 1.00 98.06 97 LEU A CA 1
ATOM 761 C C . LEU A 1 97 ? 7.645 1.148 16.287 1.00 98.06 97 LEU A C 1
ATOM 763 O O . LEU A 1 97 ? 7.040 1.035 17.350 1.00 98.06 97 LEU A O 1
ATOM 767 N N . ALA A 1 98 ? 8.772 1.859 16.185 1.00 98.00 98 ALA A N 1
ATOM 768 C CA . ALA A 1 98 ? 9.345 2.592 17.314 1.00 98.00 98 ALA A CA 1
ATOM 769 C C . ALA A 1 98 ? 8.443 3.750 17.781 1.00 98.00 98 ALA A C 1
ATOM 771 O O . ALA A 1 98 ? 8.357 4.019 18.978 1.00 98.00 98 ALA A O 1
ATOM 772 N N . LEU A 1 99 ? 7.756 4.417 16.849 1.00 97.62 99 LEU A N 1
ATOM 773 C CA . LEU A 1 99 ? 6.837 5.521 17.137 1.00 97.62 99 LEU A CA 1
ATOM 774 C C . LEU A 1 99 ? 5.420 5.062 17.492 1.00 97.62 99 LEU A C 1
ATOM 776 O O . LEU A 1 99 ? 4.624 5.883 17.944 1.00 97.62 99 LEU A O 1
ATOM 780 N N . LEU A 1 100 ? 5.094 3.780 17.321 1.00 96.38 100 LEU A N 1
ATOM 781 C CA . LEU A 1 100 ? 3.739 3.260 17.485 1.00 96.38 100 LEU A CA 1
ATOM 782 C C . LEU A 1 100 ? 3.098 3.624 18.844 1.00 96.38 100 LEU A C 1
ATOM 784 O O . LEU A 1 100 ? 1.978 4.137 18.828 1.00 96.38 100 LEU A O 1
ATOM 788 N N . PRO A 1 101 ? 3.768 3.479 20.010 1.00 95.75 101 PRO A N 1
ATOM 789 C CA . PRO A 1 101 ? 3.179 3.885 21.291 1.00 95.75 101 PRO A CA 1
ATOM 790 C C . PRO A 1 101 ? 2.879 5.388 21.364 1.00 95.75 101 PRO A C 1
ATOM 792 O O . PRO A 1 101 ? 1.857 5.801 21.913 1.00 95.75 101 PRO A O 1
ATOM 795 N N . THR A 1 102 ? 3.755 6.216 20.789 1.00 96.69 102 THR A N 1
ATOM 796 C CA . THR A 1 102 ? 3.578 7.671 20.732 1.00 96.69 102 THR A CA 1
ATOM 797 C C . THR A 1 102 ? 2.419 8.049 19.818 1.00 96.69 102 THR A C 1
ATOM 799 O O . THR A 1 102 ? 1.633 8.915 20.184 1.00 96.69 102 THR A O 1
ATOM 802 N N . ILE A 1 103 ? 2.278 7.380 18.671 1.00 96.38 103 ILE A N 1
ATOM 803 C CA . ILE A 1 103 ? 1.173 7.589 17.728 1.00 96.38 103 ILE A CA 1
ATOM 804 C C . ILE A 1 103 ? -0.164 7.256 18.396 1.00 96.38 103 ILE A C 1
ATOM 806 O O . ILE A 1 103 ? -1.068 8.086 18.375 1.00 96.38 103 ILE A O 1
ATOM 810 N N . LEU A 1 104 ? -0.278 6.084 19.033 1.00 96.12 104 LEU A N 1
ATOM 811 C CA . LEU A 1 104 ? -1.513 5.670 19.709 1.00 96.12 104 LEU A CA 1
ATOM 812 C C . LEU A 1 104 ? -1.904 6.646 20.825 1.00 96.12 104 LEU A C 1
ATOM 814 O O . LEU A 1 104 ? -3.060 7.049 20.910 1.00 96.12 104 LEU A O 1
ATOM 818 N N . SER A 1 105 ? -0.935 7.079 21.635 1.00 96.00 105 SER A N 1
ATOM 819 C CA . SER A 1 105 ? -1.163 8.059 22.702 1.00 96.00 105 SER A CA 1
ATOM 820 C C . SER A 1 105 ? -1.576 9.433 22.158 1.00 96.00 105 SER A C 1
ATOM 822 O O . SER A 1 105 ? -2.559 10.013 22.618 1.00 96.00 105 SER A O 1
ATOM 824 N N . ALA A 1 106 ? -0.876 9.941 21.138 1.00 95.50 106 ALA A N 1
ATOM 825 C CA . ALA A 1 106 ? -1.146 11.251 20.544 1.00 95.50 106 ALA A CA 1
ATOM 826 C C . ALA A 1 106 ? -2.514 11.319 19.850 1.00 95.50 106 ALA A C 1
ATOM 828 O O . ALA A 1 106 ? -3.173 12.355 19.897 1.00 95.50 106 ALA A O 1
ATOM 829 N N . LEU A 1 107 ? -2.946 10.215 19.236 1.00 94.94 107 LEU A N 1
ATOM 830 C CA . LEU A 1 107 ? -4.253 10.087 18.591 1.00 94.94 107 LEU A CA 1
ATOM 831 C C . LEU A 1 107 ? -5.360 9.625 19.555 1.00 94.94 107 LEU A C 1
ATOM 833 O O . LEU A 1 107 ? -6.493 9.441 19.121 1.00 94.94 107 LEU A O 1
ATOM 837 N N . GLN A 1 108 ? -5.048 9.442 20.846 1.00 94.75 108 GLN A N 1
ATOM 838 C CA . GLN A 1 108 ? -5.983 8.980 21.880 1.00 94.75 108 GLN A CA 1
ATOM 839 C C . GLN A 1 108 ? -6.677 7.652 21.526 1.00 94.75 108 GLN A C 1
ATOM 841 O O . GLN A 1 108 ? -7.850 7.437 21.830 1.00 94.75 108 GLN A O 1
ATOM 846 N N . ILE A 1 109 ? -5.943 6.744 20.884 1.00 94.62 109 ILE A N 1
ATOM 847 C CA . ILE A 1 109 ? -6.456 5.449 20.439 1.00 94.62 109 ILE A CA 1
ATOM 848 C C . ILE A 1 109 ? -6.336 4.428 21.570 1.00 94.62 109 ILE A C 1
ATOM 850 O O . ILE A 1 109 ? -5.261 4.230 22.140 1.00 94.62 109 ILE A O 1
ATOM 854 N N . GLY A 1 110 ? -7.446 3.751 21.874 1.00 91.56 110 GLY A N 1
ATOM 855 C CA . GLY A 1 110 ? -7.485 2.678 22.865 1.00 91.56 110 GLY A CA 1
ATOM 856 C C . GLY A 1 110 ? -6.575 1.499 22.501 1.00 91.56 110 GLY A C 1
ATOM 857 O O . GLY A 1 110 ? -6.375 1.182 21.326 1.00 91.56 110 GLY A O 1
ATOM 858 N N . ALA A 1 111 ? -6.051 0.814 23.520 1.00 90.19 111 ALA A N 1
ATOM 859 C CA . ALA A 1 111 ? -5.154 -0.332 23.343 1.00 90.19 111 ALA A CA 1
ATOM 860 C C . ALA A 1 111 ? -5.790 -1.485 22.541 1.00 90.19 111 ALA A C 1
ATOM 862 O O . ALA A 1 111 ? -5.072 -2.224 21.869 1.00 90.19 111 ALA A O 1
ATOM 863 N N . ASP A 1 112 ? -7.121 -1.592 22.545 1.00 90.88 112 ASP A N 1
ATOM 864 C CA . ASP A 1 112 ? -7.876 -2.609 21.803 1.00 90.88 112 ASP A CA 1
ATOM 865 C C . ASP A 1 112 ? -7.660 -2.523 20.281 1.00 90.88 112 ASP A C 1
ATOM 867 O O . ASP A 1 112 ? -7.730 -3.531 19.579 1.00 90.88 112 ASP A O 1
ATOM 871 N N . TYR A 1 113 ? -7.306 -1.341 19.763 1.00 93.88 113 TYR A N 1
ATOM 872 C CA . TYR A 1 113 ? -7.019 -1.126 18.343 1.00 93.88 113 TYR A CA 1
ATOM 873 C C . TYR A 1 113 ? -5.528 -1.234 17.998 1.00 93.88 113 TYR A C 1
ATOM 875 O O . TYR A 1 113 ? -5.159 -1.106 16.830 1.00 93.88 113 TYR A O 1
ATOM 883 N N . ALA A 1 114 ? -4.645 -1.502 18.967 1.00 93.50 114 ALA A N 1
ATOM 884 C CA . ALA A 1 114 ? -3.200 -1.559 18.731 1.00 93.50 114 ALA A CA 1
ATOM 885 C C . ALA A 1 114 ? -2.814 -2.599 17.664 1.00 93.50 114 ALA A C 1
ATOM 887 O O . ALA A 1 114 ? -1.879 -2.377 16.893 1.00 93.50 114 ALA A O 1
ATOM 888 N N . MET A 1 115 ? -3.563 -3.704 17.569 1.00 94.19 115 MET A N 1
ATOM 889 C CA . MET A 1 115 ? -3.352 -4.729 16.544 1.00 94.19 115 MET A CA 1
ATOM 890 C C . MET A 1 115 ? -3.568 -4.192 15.120 1.00 94.19 115 MET A C 1
ATOM 892 O O . MET A 1 115 ? -2.797 -4.534 14.227 1.00 94.19 115 MET A O 1
ATOM 896 N N . LEU A 1 116 ? -4.557 -3.318 14.904 1.00 95.19 116 LEU A N 1
ATOM 897 C CA . LEU A 1 116 ? -4.810 -2.706 13.593 1.00 95.19 116 LEU A CA 1
ATOM 898 C C . LEU A 1 116 ? -3.636 -1.842 13.146 1.00 95.19 116 LEU A C 1
ATOM 900 O O . LEU A 1 116 ? -3.167 -1.949 12.016 1.00 95.19 116 LEU A O 1
ATOM 904 N N . TYR A 1 117 ? -3.115 -1.026 14.059 1.00 96.31 117 TYR A N 1
ATOM 905 C CA . TYR A 1 117 ? -1.937 -0.216 13.781 1.00 96.31 117 TYR A CA 1
ATOM 906 C C . TYR A 1 117 ? -0.702 -1.100 13.566 1.00 96.31 117 TYR A C 1
ATOM 908 O O . TYR A 1 117 ? 0.093 -0.858 12.666 1.00 96.31 117 TYR A O 1
ATOM 916 N N . PHE A 1 118 ? -0.562 -2.209 14.293 1.00 95.69 118 PHE A N 1
ATOM 917 C CA . PHE A 1 118 ? 0.518 -3.153 14.016 1.00 95.69 118 PHE A CA 1
ATOM 918 C C . PHE A 1 118 ? 0.452 -3.725 12.587 1.00 95.69 118 PHE A C 1
ATOM 920 O O . PHE A 1 118 ? 1.492 -3.838 11.937 1.00 95.69 118 PHE A O 1
ATOM 927 N N . ILE A 1 119 ? -0.740 -4.014 12.049 1.00 95.69 119 ILE A N 1
ATOM 928 C CA . ILE A 1 119 ? -0.913 -4.496 10.662 1.00 95.69 119 ILE A CA 1
ATOM 929 C C . ILE A 1 119 ? -0.404 -3.474 9.631 1.00 95.69 119 ILE A C 1
ATOM 931 O O . ILE A 1 119 ? 0.163 -3.872 8.611 1.00 95.69 119 ILE A O 1
ATOM 935 N N . VAL A 1 120 ? -0.503 -2.169 9.909 1.00 96.44 120 VAL A N 1
ATOM 936 C CA . VAL A 1 120 ? 0.030 -1.114 9.024 1.00 96.44 120 VAL A CA 1
ATOM 937 C C . VAL A 1 120 ? 1.534 -1.283 8.785 1.00 96.44 120 VAL A C 1
ATOM 939 O O . VAL A 1 120 ? 2.013 -0.998 7.691 1.00 96.44 120 VAL A O 1
ATOM 942 N N . SER A 1 121 ? 2.288 -1.828 9.747 1.00 97.19 121 SER A N 1
ATOM 943 C CA . SER A 1 121 ? 3.719 -2.118 9.559 1.00 97.19 121 SER A CA 1
ATOM 944 C C . SER A 1 121 ? 3.979 -3.071 8.383 1.00 97.19 121 SER A C 1
ATOM 946 O O . SER A 1 121 ? 4.922 -2.879 7.614 1.00 97.19 121 SER A O 1
ATOM 948 N N . ILE A 1 122 ? 3.096 -4.054 8.185 1.00 97.12 122 ILE A N 1
ATOM 949 C CA . ILE A 1 122 ? 3.159 -5.006 7.074 1.00 97.12 122 ILE A CA 1
ATOM 950 C C . ILE A 1 122 ? 2.757 -4.306 5.771 1.00 97.12 122 ILE A C 1
ATOM 952 O O . ILE A 1 122 ? 3.446 -4.455 4.759 1.00 97.12 122 ILE A O 1
ATOM 956 N N . GLN A 1 123 ? 1.701 -3.484 5.811 1.00 97.31 123 GLN A N 1
ATOM 957 C CA . GLN A 1 123 ? 1.234 -2.713 4.652 1.00 97.31 123 GLN A CA 1
ATOM 958 C C . GLN A 1 123 ? 2.296 -1.733 4.134 1.00 97.31 123 GLN A C 1
ATOM 960 O O . GLN A 1 123 ? 2.404 -1.528 2.927 1.00 97.31 123 GLN A O 1
ATOM 965 N N . ILE A 1 124 ? 3.125 -1.151 5.011 1.00 98.44 124 ILE A N 1
ATOM 966 C CA . ILE A 1 124 ? 4.252 -0.299 4.596 1.00 98.44 124 ILE A CA 1
A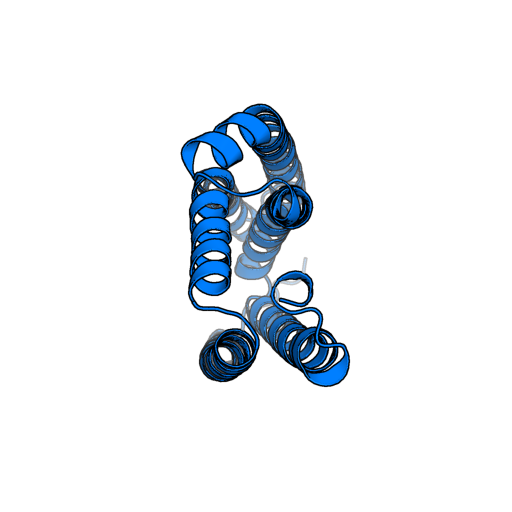TOM 967 C C . ILE A 1 124 ? 5.198 -1.105 3.698 1.00 98.44 124 ILE A C 1
ATOM 969 O O . ILE A 1 124 ? 5.481 -0.694 2.574 1.00 98.44 124 ILE A O 1
ATOM 973 N N . VAL A 1 125 ? 5.658 -2.277 4.140 1.00 98.31 125 VAL A N 1
ATOM 974 C CA . VAL A 1 125 ? 6.566 -3.121 3.341 1.00 98.31 125 VAL A CA 1
ATOM 975 C C . VAL A 1 125 ? 5.918 -3.561 2.026 1.00 98.31 125 VAL A C 1
ATOM 977 O O . VAL A 1 125 ? 6.559 -3.510 0.969 1.00 98.31 125 VAL A O 1
ATOM 980 N N . GLU A 1 126 ? 4.644 -3.946 2.075 1.00 97.81 126 GLU A N 1
ATOM 981 C CA . GLU A 1 126 ? 3.855 -4.304 0.898 1.00 97.81 126 GLU A CA 1
ATOM 982 C C . GLU A 1 126 ? 3.825 -3.158 -0.121 1.00 97.81 126 GLU A C 1
ATOM 984 O O . GLU A 1 126 ? 4.184 -3.356 -1.283 1.00 97.81 126 GLU A O 1
ATOM 989 N N . PHE A 1 127 ? 3.489 -1.940 0.306 1.00 98.50 127 PHE A N 1
ATOM 990 C CA . PHE A 1 127 ? 3.333 -0.795 -0.587 1.00 98.50 127 PHE A CA 1
ATOM 991 C C . PHE A 1 127 ? 4.638 -0.392 -1.276 1.00 98.50 127 PHE A C 1
ATOM 993 O O . PHE A 1 127 ? 4.649 -0.118 -2.481 1.00 98.50 127 PHE A O 1
ATOM 1000 N N . TYR A 1 128 ? 5.763 -0.391 -0.553 1.00 98.56 128 TYR A N 1
ATOM 1001 C CA . TYR A 1 128 ? 7.078 -0.162 -1.164 1.00 98.56 128 TYR A CA 1
ATOM 1002 C C . TYR A 1 128 ? 7.414 -1.263 -2.178 1.00 98.56 128 TYR A C 1
ATOM 1004 O O . TYR A 1 128 ? 7.945 -0.980 -3.256 1.00 98.56 128 TYR A O 1
ATOM 1012 N N . THR A 1 129 ? 7.085 -2.516 -1.871 1.00 98.19 129 THR A N 1
ATOM 1013 C CA . THR A 1 129 ? 7.327 -3.641 -2.782 1.00 98.19 129 THR A CA 1
ATOM 1014 C C . THR A 1 129 ? 6.493 -3.501 -4.056 1.00 98.19 129 THR A C 1
ATOM 1016 O O . THR A 1 129 ? 7.051 -3.544 -5.155 1.00 98.19 129 THR A O 1
ATOM 1019 N N . ILE A 1 130 ? 5.188 -3.240 -3.928 1.00 98.12 130 ILE A N 1
ATOM 1020 C CA . ILE A 1 130 ? 4.278 -2.995 -5.056 1.00 98.12 130 ILE A CA 1
ATOM 1021 C C . ILE A 1 130 ? 4.774 -1.814 -5.891 1.00 98.12 130 ILE A C 1
ATOM 1023 O O . ILE A 1 130 ? 4.936 -1.954 -7.099 1.00 98.12 130 ILE A O 1
ATOM 1027 N N . SER A 1 131 ? 5.117 -0.687 -5.262 1.00 98.25 131 SER A N 1
ATOM 1028 C CA . SER A 1 131 ? 5.608 0.510 -5.960 1.00 98.25 131 SER A CA 1
ATOM 1029 C C . SER A 1 131 ? 6.854 0.226 -6.805 1.00 98.25 131 SER A C 1
ATOM 1031 O O . SER A 1 131 ? 6.973 0.699 -7.939 1.00 98.25 131 SER A O 1
ATOM 1033 N N . ALA A 1 132 ? 7.787 -0.577 -6.285 1.00 98.12 132 ALA A N 1
ATOM 1034 C CA . ALA A 1 132 ? 8.985 -0.970 -7.019 1.00 98.12 132 ALA A CA 1
ATOM 1035 C C . ALA A 1 132 ? 8.679 -1.927 -8.182 1.00 98.12 132 ALA A C 1
ATOM 1037 O O . ALA A 1 132 ? 9.220 -1.748 -9.276 1.00 98.12 132 ALA A O 1
ATOM 1038 N N . LEU A 1 133 ? 7.801 -2.912 -7.974 1.00 97.94 133 LEU A N 1
ATOM 1039 C CA . LEU A 1 133 ? 7.380 -3.851 -9.018 1.00 97.94 133 LEU A CA 1
ATOM 1040 C C . LEU A 1 133 ? 6.601 -3.142 -10.133 1.00 97.94 133 LEU A C 1
ATOM 1042 O O . LEU A 1 133 ? 6.893 -3.342 -11.314 1.00 97.94 133 LEU A O 1
ATOM 1046 N N . GLU A 1 134 ? 5.670 -2.256 -9.781 1.00 97.94 134 GLU A N 1
ATOM 1047 C CA . GLU A 1 134 ? 4.901 -1.463 -10.737 1.00 97.94 134 GLU A CA 1
ATOM 1048 C C . GLU A 1 134 ? 5.792 -0.549 -11.580 1.00 97.94 134 GLU A C 1
ATOM 1050 O O . GLU A 1 134 ? 5.536 -0.393 -12.772 1.00 97.94 134 GLU A O 1
ATOM 1055 N N . ALA A 1 135 ? 6.864 0.022 -11.022 1.00 97.62 135 ALA A N 1
ATOM 1056 C CA . ALA A 1 135 ? 7.827 0.799 -11.805 1.00 97.62 135 ALA A CA 1
ATOM 1057 C C . ALA A 1 135 ? 8.535 -0.035 -12.882 1.00 97.62 135 ALA A C 1
ATOM 1059 O O . ALA A 1 135 ? 8.744 0.437 -14.002 1.00 97.62 135 ALA A O 1
ATOM 1060 N N . VAL A 1 136 ? 8.873 -1.291 -12.575 1.00 96.94 136 VAL A N 1
ATOM 1061 C CA . VAL A 1 136 ? 9.454 -2.214 -13.561 1.00 96.94 136 VAL A CA 1
ATOM 1062 C C . VAL A 1 136 ? 8.418 -2.579 -14.626 1.00 96.94 136 VAL A C 1
ATOM 1064 O O . VAL A 1 136 ? 8.721 -2.521 -15.820 1.00 96.94 136 VAL A O 1
ATOM 1067 N N . LEU A 1 137 ? 7.189 -2.910 -14.214 1.00 96.25 137 LEU A N 1
ATOM 1068 C CA . LEU A 1 137 ? 6.098 -3.258 -15.128 1.00 96.25 137 LEU A CA 1
ATOM 1069 C C . LEU A 1 137 ? 5.712 -2.085 -16.027 1.00 96.25 137 LEU A C 1
ATOM 1071 O O . LEU A 1 137 ? 5.489 -2.275 -17.216 1.00 96.25 137 LEU A O 1
ATOM 1075 N N . ARG A 1 138 ? 5.714 -0.854 -15.518 1.00 95.00 138 ARG A N 1
ATOM 1076 C CA . ARG A 1 138 ? 5.381 0.340 -16.305 1.00 95.00 138 ARG A CA 1
ATOM 1077 C C . ARG A 1 138 ? 6.341 0.559 -17.475 1.00 95.00 138 ARG A C 1
ATOM 1079 O O . ARG A 1 138 ? 5.933 1.101 -18.495 1.00 95.00 138 ARG A O 1
ATOM 1086 N N . ALA A 1 139 ? 7.594 0.126 -17.348 1.00 93.50 139 ALA A N 1
ATOM 1087 C CA . ALA A 1 139 ? 8.581 0.218 -18.418 1.00 93.50 139 ALA A CA 1
ATOM 1088 C C . ALA A 1 139 ? 8.482 -0.917 -19.456 1.00 93.50 139 ALA A C 1
ATOM 1090 O O . ALA A 1 139 ? 9.030 -0.773 -20.545 1.00 93.50 139 ALA A O 1
ATOM 1091 N N . LYS A 1 140 ? 7.825 -2.041 -19.131 1.00 92.25 140 LYS A N 1
ATOM 1092 C CA . LYS A 1 140 ? 7.827 -3.258 -19.963 1.00 92.25 140 LYS A CA 1
ATOM 1093 C C . LYS A 1 140 ? 6.436 -3.706 -20.404 1.00 92.25 140 LYS A C 1
ATOM 1095 O O . LYS A 1 140 ? 6.213 -3.953 -21.583 1.00 92.25 140 LYS A O 1
ATOM 1100 N N . GLU A 1 141 ? 5.508 -3.815 -19.461 1.00 93.81 141 GLU A N 1
ATOM 1101 C CA . GLU A 1 141 ? 4.176 -4.402 -19.632 1.00 93.81 141 GLU A CA 1
ATOM 1102 C C . GLU A 1 141 ? 3.134 -3.671 -18.760 1.00 93.81 141 GLU A C 1
ATOM 1104 O O . GLU A 1 141 ? 2.654 -4.209 -17.758 1.00 93.81 141 GLU A O 1
ATOM 1109 N N . PRO A 1 142 ? 2.748 -2.429 -19.111 1.00 94.44 142 PRO A N 1
ATOM 1110 C CA . PRO A 1 142 ? 1.874 -1.615 -18.263 1.00 94.44 142 PRO A CA 1
ATOM 1111 C C . PRO A 1 142 ? 0.490 -2.232 -18.013 1.00 94.44 142 PRO A C 1
ATOM 1113 O O . PRO A 1 142 ? -0.114 -1.981 -16.974 1.00 94.44 142 PRO A O 1
ATOM 1116 N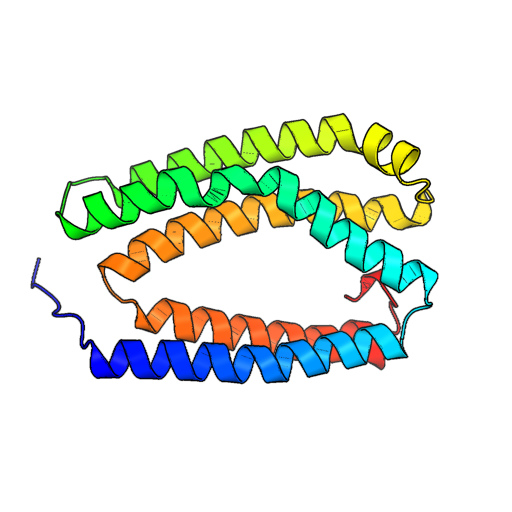 N . GLN A 1 143 ? -0.016 -3.058 -18.938 1.00 95.12 143 GLN A N 1
ATOM 1117 C CA . GLN A 1 143 ? -1.299 -3.755 -18.791 1.00 95.12 143 GLN A CA 1
ATOM 1118 C C . GLN A 1 143 ? -1.349 -4.666 -17.556 1.00 95.12 143 GLN A C 1
ATOM 1120 O O . GLN A 1 143 ? -2.409 -4.815 -16.952 1.00 95.12 143 GLN A O 1
ATOM 1125 N N . THR A 1 144 ? -0.209 -5.231 -17.150 1.00 96.38 144 THR A N 1
ATOM 1126 C CA . THR A 1 144 ? -0.117 -6.168 -16.024 1.00 96.38 144 THR A CA 1
ATOM 1127 C C . THR A 1 144 ? -0.444 -5.482 -14.697 1.00 96.38 144 THR A C 1
ATOM 1129 O O . THR A 1 144 ? -1.031 -6.101 -13.815 1.00 96.38 144 THR A O 1
ATOM 1132 N N . ILE A 1 145 ? -0.170 -4.177 -14.586 1.00 97.31 145 ILE A N 1
ATOM 1133 C CA . ILE A 1 145 ? -0.577 -3.356 -13.434 1.00 97.31 145 ILE A CA 1
ATOM 1134 C C . ILE A 1 145 ? -2.110 -3.298 -13.334 1.00 97.31 145 ILE A C 1
ATOM 1136 O O . ILE A 1 145 ? -2.669 -3.399 -12.245 1.00 97.31 145 ILE A O 1
ATOM 1140 N N . GLY A 1 146 ? -2.808 -3.186 -14.471 1.00 96.94 146 GLY A N 1
ATOM 1141 C CA . GLY A 1 146 ? -4.273 -3.207 -14.507 1.00 96.94 146 GLY A CA 1
ATOM 1142 C C . GLY A 1 146 ? -4.849 -4.541 -14.029 1.00 96.94 146 GLY A C 1
ATOM 1143 O O . GLY A 1 146 ? -5.757 -4.554 -13.204 1.00 96.94 146 GLY A O 1
ATOM 1144 N N . TYR A 1 147 ? -4.273 -5.665 -14.464 1.00 96.94 147 TYR A N 1
ATOM 1145 C CA . TYR A 1 147 ? -4.683 -6.990 -13.983 1.00 96.94 147 TYR A CA 1
ATOM 1146 C C . TYR A 1 147 ? -4.447 -7.172 -12.484 1.00 96.94 147 TYR A C 1
ATOM 1148 O O . TYR A 1 147 ? -5.332 -7.671 -11.792 1.00 96.94 147 TYR A O 1
ATOM 1156 N N . GLY A 1 148 ? -3.296 -6.723 -11.976 1.00 97.06 148 GLY A N 1
ATOM 1157 C CA . GLY A 1 148 ? -3.008 -6.734 -10.542 1.00 97.06 148 GLY A CA 1
ATOM 1158 C C . GLY A 1 148 ? -4.045 -5.944 -9.743 1.00 97.06 148 GLY A C 1
ATOM 1159 O O . GLY A 1 148 ? -4.573 -6.452 -8.757 1.00 97.06 148 GLY A O 1
ATOM 1160 N N . LEU A 1 149 ? -4.413 -4.750 -10.221 1.00 97.62 149 LEU A N 1
ATOM 1161 C CA . LEU A 1 149 ? -5.460 -3.934 -9.607 1.00 97.62 149 LEU A CA 1
ATOM 1162 C C . LEU A 1 149 ? -6.818 -4.649 -9.587 1.00 97.62 149 LEU A C 1
ATOM 1164 O O . LEU A 1 149 ? -7.486 -4.646 -8.561 1.00 97.62 149 LEU A O 1
ATOM 1168 N N . LEU A 1 150 ? -7.227 -5.283 -10.689 1.00 97.56 150 LEU A N 1
ATOM 1169 C CA . LEU A 1 150 ? -8.499 -6.011 -10.741 1.00 97.56 150 LEU A CA 1
ATOM 1170 C C . LEU A 1 150 ? -8.534 -7.189 -9.763 1.00 97.56 150 LEU A C 1
ATOM 1172 O O . LEU A 1 150 ? -9.534 -7.377 -9.076 1.00 97.56 150 LEU A O 1
ATOM 1176 N N . ILE A 1 151 ? -7.445 -7.957 -9.674 1.00 97.69 151 ILE A N 1
ATOM 1177 C CA . ILE A 1 151 ? -7.333 -9.064 -8.714 1.00 97.69 151 ILE A CA 1
ATOM 1178 C C . ILE A 1 151 ? -7.419 -8.525 -7.284 1.00 97.69 151 ILE A C 1
ATOM 1180 O O . ILE A 1 151 ? -8.192 -9.053 -6.487 1.00 97.69 151 ILE A O 1
ATOM 1184 N N . TYR A 1 152 ? -6.687 -7.451 -6.975 1.00 97.25 152 TYR A N 1
ATOM 1185 C CA . TYR A 1 152 ? -6.747 -6.793 -5.670 1.00 97.25 152 TYR A CA 1
ATOM 1186 C C . TYR A 1 152 ? -8.172 -6.352 -5.316 1.00 97.25 152 TYR A C 1
ATOM 1188 O O . TYR A 1 152 ? -8.645 -6.644 -4.223 1.00 97.25 152 TYR A O 1
ATOM 1196 N N . GLU A 1 153 ? -8.889 -5.708 -6.239 1.00 97.62 153 GLU A N 1
ATOM 1197 C CA . GLU A 1 153 ? -10.258 -5.239 -6.004 1.00 97.62 153 GLU A CA 1
ATOM 1198 C C . GLU A 1 153 ? -11.249 -6.386 -5.777 1.00 97.62 153 GLU A C 1
ATOM 1200 O O . GLU A 1 153 ? -12.062 -6.322 -4.853 1.00 97.62 153 GLU A O 1
ATOM 1205 N N . VAL A 1 154 ? -11.161 -7.460 -6.569 1.00 97.19 154 VAL A N 1
ATOM 1206 C CA . VAL A 1 154 ? -12.004 -8.651 -6.389 1.00 97.19 154 VAL A CA 1
ATOM 1207 C C . VAL A 1 154 ? -11.726 -9.306 -5.037 1.00 97.19 154 VAL A C 1
ATOM 1209 O O . VAL A 1 154 ? -12.668 -9.590 -4.297 1.00 97.19 154 VAL A O 1
ATOM 1212 N N . CYS A 1 155 ? -10.452 -9.495 -4.682 1.00 97.31 155 CYS A N 1
ATOM 1213 C CA . CYS A 1 155 ? -10.061 -10.049 -3.387 1.00 97.31 155 CYS A CA 1
ATOM 1214 C C . CYS A 1 155 ? -10.535 -9.162 -2.232 1.00 97.31 155 CYS A C 1
ATOM 1216 O O . CYS A 1 155 ? -11.141 -9.670 -1.295 1.00 97.31 155 CYS A O 1
ATOM 1218 N N . LYS A 1 156 ? -10.323 -7.844 -2.314 1.00 96.44 156 LYS A N 1
ATOM 1219 C CA . LYS A 1 156 ? -10.737 -6.876 -1.290 1.00 96.44 156 LYS A CA 1
ATOM 1220 C C . LYS A 1 156 ? -12.243 -6.918 -1.049 1.00 96.44 156 LYS A C 1
ATOM 1222 O O . LYS A 1 156 ? -12.672 -6.982 0.097 1.00 96.44 156 LYS A O 1
ATOM 1227 N N . VAL A 1 157 ? -13.058 -6.926 -2.106 1.00 97.25 157 VAL A N 1
ATOM 1228 C CA . VAL A 1 157 ? -14.521 -6.985 -1.959 1.00 97.25 157 VAL A CA 1
ATOM 1229 C C . VAL A 1 157 ? -14.977 -8.347 -1.438 1.00 97.25 157 VAL A C 1
ATOM 1231 O O . VAL A 1 157 ? -15.803 -8.391 -0.531 1.00 97.25 157 VAL A O 1
ATOM 1234 N N . ALA A 1 158 ? -14.440 -9.454 -1.959 1.00 97.38 158 ALA A N 1
ATOM 1235 C CA . ALA A 1 158 ? -14.825 -10.797 -1.523 1.00 97.38 158 ALA A CA 1
ATOM 1236 C C . ALA A 1 158 ? -14.447 -11.064 -0.055 1.00 97.38 158 ALA A C 1
ATOM 1238 O O . ALA A 1 158 ? -15.265 -11.568 0.723 1.00 97.38 158 ALA A O 1
ATOM 1239 N N . LEU A 1 159 ? -13.226 -10.690 0.338 1.00 97.06 159 LEU A N 1
ATOM 1240 C CA . LEU A 1 159 ? -12.758 -10.800 1.717 1.00 97.06 159 LEU A CA 1
ATOM 1241 C C . LEU A 1 159 ? -13.496 -9.824 2.626 1.00 97.06 159 LEU A C 1
ATOM 1243 O O . LEU A 1 159 ? -13.974 -10.254 3.667 1.00 97.06 159 LEU A O 1
ATOM 1247 N N . GLY A 1 160 ? -13.688 -8.568 2.214 1.00 96.50 160 GLY A N 1
ATOM 1248 C CA . GLY A 1 160 ? -14.464 -7.586 2.972 1.00 96.50 160 GLY A CA 1
ATOM 1249 C C . GLY A 1 160 ? -15.893 -8.058 3.231 1.00 96.50 160 GLY A C 1
ATOM 1250 O O . GLY A 1 160 ? -16.355 -8.046 4.365 1.00 96.50 160 GLY A O 1
ATOM 1251 N N . PHE A 1 161 ? -16.580 -8.584 2.218 1.00 96.44 161 PHE A N 1
ATOM 1252 C CA . PHE A 1 161 ? -17.913 -9.159 2.393 1.00 96.44 161 PHE A CA 1
ATOM 1253 C C . PHE A 1 161 ? -17.911 -10.327 3.393 1.00 96.44 161 PHE A C 1
ATOM 1255 O O . PHE A 1 161 ? -18.773 -10.419 4.265 1.00 96.44 161 PHE A O 1
ATOM 1262 N N . THR A 1 162 ? -16.910 -11.202 3.328 1.00 97.38 162 THR A N 1
ATOM 1263 C CA . THR A 1 162 ? -16.821 -12.356 4.232 1.00 97.38 162 THR A CA 1
ATOM 1264 C C . THR A 1 162 ? -16.471 -11.943 5.669 1.00 97.38 162 THR A C 1
ATOM 1266 O O . THR A 1 162 ? -17.145 -12.344 6.616 1.00 97.38 162 THR A O 1
ATOM 1269 N N . LEU A 1 163 ? -15.437 -11.125 5.853 1.00 97.06 163 LEU A N 1
ATOM 1270 C CA . LEU A 1 163 ? -14.896 -10.747 7.159 1.00 97.06 163 LEU A CA 1
ATOM 1271 C C . LEU A 1 163 ? -15.776 -9.706 7.867 1.00 97.06 163 LEU A C 1
ATOM 1273 O O . LEU A 1 163 ? -16.057 -9.842 9.058 1.00 97.06 163 LEU A O 1
ATOM 1277 N N . ILE A 1 164 ? -16.259 -8.700 7.133 1.00 96.44 164 ILE A N 1
ATOM 1278 C CA . ILE A 1 164 ? -17.058 -7.602 7.689 1.00 96.44 164 ILE A CA 1
ATOM 1279 C C . ILE A 1 164 ? -18.523 -8.027 7.836 1.00 96.44 164 ILE A C 1
ATOM 1281 O O . ILE A 1 164 ? -19.093 -7.870 8.911 1.00 96.44 164 ILE A O 1
ATOM 1285 N N . ILE A 1 165 ? -19.147 -8.584 6.789 1.00 95.50 165 ILE A N 1
ATOM 1286 C CA . ILE A 1 165 ? -20.600 -8.843 6.794 1.00 95.50 165 ILE A CA 1
ATOM 1287 C C . ILE A 1 165 ? -20.938 -10.206 7.401 1.00 95.50 165 ILE A C 1
ATOM 1289 O O . ILE A 1 165 ? -21.793 -10.290 8.285 1.00 95.50 165 ILE A O 1
ATOM 1293 N N . HIS A 1 166 ? -20.290 -11.282 6.943 1.00 95.38 166 HIS A N 1
ATOM 1294 C CA . HIS A 1 166 ? -20.614 -12.632 7.417 1.00 95.38 166 HIS A CA 1
ATOM 1295 C C . HIS A 1 166 ? -20.054 -12.922 8.809 1.00 95.38 166 HIS A C 1
ATOM 1297 O O . HIS A 1 166 ? -20.787 -13.408 9.671 1.00 95.38 166 HIS A O 1
ATOM 1303 N N . LEU A 1 167 ? -18.774 -12.624 9.035 1.00 96.31 167 LEU A N 1
ATOM 1304 C CA . LEU A 1 167 ? -18.099 -12.894 10.306 1.00 96.31 167 LEU A CA 1
ATOM 1305 C C . LEU A 1 167 ? -18.245 -11.759 11.325 1.00 96.31 167 LEU A C 1
ATOM 1307 O O . LEU A 1 167 ? -17.937 -11.968 12.495 1.00 96.31 167 LEU A O 1
ATOM 1311 N N . LYS A 1 168 ? -18.761 -10.595 10.905 1.00 94.44 168 LYS A N 1
ATOM 1312 C CA . LYS A 1 168 ? -19.038 -9.439 11.774 1.00 94.44 168 LYS A CA 1
ATOM 1313 C C . LYS A 1 168 ? -17.823 -9.008 12.596 1.00 94.44 168 LYS A C 1
ATOM 1315 O O . LYS A 1 168 ? -17.962 -8.621 13.751 1.00 94.44 168 LYS A O 1
ATOM 1320 N N . LEU A 1 169 ? -16.636 -9.051 11.990 1.00 93.44 169 LEU A N 1
ATOM 1321 C CA . LEU A 1 169 ? -15.384 -8.657 12.645 1.00 93.44 169 LEU A CA 1
ATOM 1322 C C . LEU A 1 169 ? -15.227 -7.131 12.785 1.00 93.44 169 LEU A C 1
ATOM 1324 O O . LEU A 1 169 ? -14.205 -6.667 13.284 1.00 93.44 169 LEU A O 1
ATOM 1328 N N . GLY A 1 170 ? -16.220 -6.347 12.346 1.00 91.44 170 GLY A N 1
ATOM 1329 C CA . GLY A 1 170 ? -16.198 -4.888 12.430 1.00 91.44 170 GLY A CA 1
ATOM 1330 C C . GLY A 1 170 ? -14.972 -4.314 11.724 1.00 91.44 170 GLY A C 1
ATOM 1331 O O . GLY A 1 170 ? -14.660 -4.707 10.598 1.00 91.44 170 GLY A O 1
ATOM 1332 N N . LEU A 1 171 ? -14.257 -3.419 12.408 1.00 92.88 171 LEU A N 1
ATOM 1333 C CA . LEU A 1 171 ? -13.053 -2.780 11.880 1.00 92.88 171 LEU A CA 1
ATOM 1334 C C . LEU A 1 171 ? -11.881 -3.757 11.674 1.00 92.88 171 LEU A C 1
ATOM 1336 O O . LEU A 1 171 ? -11.075 -3.543 10.780 1.00 92.88 171 LEU A O 1
ATOM 1340 N N . LEU A 1 172 ? -11.793 -4.851 12.440 1.00 92.50 172 LEU A N 1
ATOM 1341 C CA . LEU A 1 172 ? -10.744 -5.868 12.254 1.00 92.50 172 LEU A CA 1
ATOM 1342 C C . LEU A 1 172 ? -10.899 -6.660 10.951 1.00 92.50 172 LEU A C 1
ATOM 1344 O O . LEU A 1 172 ? -9.935 -7.260 10.483 1.00 92.50 172 LEU A O 1
ATOM 1348 N N . GLY A 1 173 ? -12.110 -6.702 10.390 1.00 90.50 173 GLY A N 1
ATOM 1349 C CA . GLY A 1 173 ? -12.377 -7.360 9.112 1.00 90.50 173 GLY A CA 1
ATOM 1350 C C . GLY A 1 173 ? -12.136 -6.481 7.882 1.00 90.50 173 GLY A C 1
ATOM 1351 O O . GLY A 1 173 ? -12.254 -6.995 6.769 1.00 90.50 173 GLY A O 1
ATOM 1352 N N . ALA A 1 174 ? -11.872 -5.187 8.082 1.00 89.38 174 ALA A N 1
ATOM 1353 C CA . ALA A 1 174 ? -11.625 -4.193 7.039 1.00 89.38 174 ALA A CA 1
ATOM 1354 C C . ALA A 1 174 ? -10.137 -4.124 6.673 1.00 89.38 174 ALA A C 1
ATOM 1356 O O . ALA A 1 174 ? -9.848 -4.052 5.457 1.00 89.38 174 ALA A O 1
#

Radius of gyration: 18.51 Å; chains: 1; bounding box: 44×24×52 Å

Sequence (174 aa):
MVKSEIRLRYSGYILFTSKLLSVATGLAFVYMITRSVSTEEFGIWGNLSDVFSYFIILATVLPFWTTRFVAREHAGSAKTGLTANIFISIASTSIYLALLPTILSALQIGADYAMLYFIVSIQIVEFYTISALEAVLRAKEPQTIGYGLLIYEVCKVALGFTLIIHLKLGLLGA

pLDDT: mean 94.99, std 6.9, range [43.5, 98.56]

Foldseek 3Di:
DPQDDAPCVVLVVLQVVLVVVLVVLVVLLVVLQVVQADPVLVVVVVVLVVLLCVLCVCLQVLLVVLLVCLLVVPPCSLVCSLVVLLVSLVVSLVVQVVCLVVSCVVVVHDPVCSVVSNVSSVVSSVSSNLSSVCSNCVSGPSSVVSVVSNVVSVCSNVQSCCQCPVVSVRSVSD

Secondary structure (DSSP, 8-state):
-------HHHHHHHHHHHHHHHHHHHHHHHHHHHHHS-HHHHHHHHHHHHHHHHHTTTTTHHHHHHHHHHHTT-TTHHHHHHHHHHHHHHHHHHHHHHHHHHHHHHTT--GGGHHHHHHHHHHHHHHHHHHHHHHHHHHH-HHHHHHHHHHHHHHHHHHHIIIIIIS--GGGG-

=== Feature glossary ===
Reading guide. The protein is described through the following features:

Foldseek 3Di. A 3Di character summarizes, for each residue, the relative orientation of the Cα frame of its nearest spatial neighbor. Because it encodes fold topology rather than chemistry, 3Di alignments detect remote structural similarity that sequence alignment misses.

Contact-map, Ramachandran, and PAE plots. Plot images: a contact map (which residues are close in 3D, as an N×N binary image), a Ramachandran scatter (backbone torsion angles, revealing secondary-structure composition at a glance), and — for AlphaFold structures — a PAE heatmap (pairwise prediction confidence).

Radius of gyration, Cα contacts, bounding box. Radius of gyration (Rg) is the root-mean-square distance of Cα atoms from their centroid — a single number for overall size and compactness. A globular domain of N residues has Rg ≈ 2.2·N^0.38 Å; an extended or disordered chain has a much larger Rg. The Cα contact count is the number of residue pairs whose Cα atoms are within 8 Å and are more than four positions apart in sequence — a standard proxy for tertiary packing density. The bounding box is the smallest axis-aligned box enclosing all Cα atoms.

Secondary structure (8-state, DSSP). Eight-state secondary structure (DSSP): H is the canonical α-helix, G the tighter 3₁₀-helix, I the wider π-helix; E/B are β-structure, T and S are turns and bends, and '-' is everything else. DSSP derives these from the pattern of main-chain N–H···O=C hydrogen bonds, not from the sequence.

B-factor. B-factor (Debye–Waller factor) reflects atomic displacement in the crystal lattice. It is an experimental observable (units Å²), not a prediction; low values mean the atom is pinned down, high values mean it moves or is heterogeneous across the crystal.

pLDDT. pLDDT is the predicted lDDT-Cα score: AlphaFold's confidence that the local environment of each residue (all inter-atomic distances within 15 Å) is correctly placed. It is a per-residue number between 0 and 100, with higher meaning more reliable.

Nearest PDB structures. Nearest PDB neighbors are the top structural matches found by Foldseek when searching this structure against the entire Protein Data Bank. Each hit reports a TM-score (0 to 1; >0.5 almost always implies the same fold) and an E-value. These are *structural* homologs — they may share no detectable sequence similarity.

Solvent-accessible surface area. Accessible surface area quantifies burial. A residue with SASA near zero is packed into the hydrophobic core; one with SASA >100 Å² sits on the surface. Computed here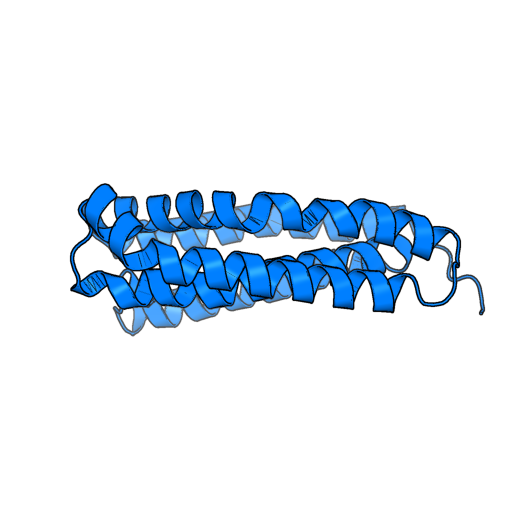 via the Shrake–Rupley numerical algorithm with a 1.4 Å probe.

Rendered structure images. Structure images are PyMOL renders from six orthogonal camera directions. Cartoon representation draws helices as coils and strands as arrows; sticks shows the backbone as bonds; surface shows the solvent-excluded envelope. Rainbow coloring maps sequence position to hue (blue→red, N→C); chain coloring assigns a distinct color per polypeptide.

Backbone torsions (φ/ψ). φ (phi) and ψ (psi) are the two rotatable backbone dihedrals per residue: φ is the C(i-1)–N–Cα–C torsion, ψ is the N–Cα–C–N(i+1) torsion, both in degrees on (−180°, 180°]. α-helical residues cluster near (−60°, −45°); β-strand residues near (−120°, +130°). A Ramachandran plot is simply a scatter of (φ, ψ) for every residue.

Predicted aligned error. Predicted Aligned Error (PAE) is an AlphaFold confidence matrix: entry (i, j) is the expected error in the position of residue j, in ångströms, when the prediction is superimposed on the true structure at residue i. Low PAE within a block of residues means that block is internally rigid and well-predicted; high PAE between two blocks means their relative placement is uncertain even if each block individually is confident.

mmCIF coordinates. Structure coordinates are given as an mmCIF _atom_site loop: one row per atom with element, residue name, chain id, sequence number, and x/y/z position in Å. Only the four main-chain atoms per residue are included here; side chains are omitted to keep the record compact.

InterPro / GO / CATH / organism. Database cross-references. InterPro integrates a dozen domain/family signature databases into unified entries with residue-range hits. GO terms attach function/process/location labels with evidence codes. CATH codes position the fold in a four-level structural taxonomy. Organism is the NCBI-taxonomy species name.

Secondary structure (3-state, P-SEA). SS3 is a coarse helix/strand/coil call (letters a/b/c) made by the P-SEA algorithm from inter-Cα distances and dihedrals. It is less detailed than DSSP but needs only Cα positions.

Sequence. Sequence gives the chain of amino acids in standard one-letter code (A=alanine, C=cysteine, …, Y=tyrosine), read N→C. It is the only feature that is directly encoded by the gene; all structural features are derived from the folded form of this sequence.